Protein AF-A0A4P8PSB6-F1 (afdb_monomer_lite)

Sequence (122 aa):
MPRKREHTQRYADALAALATVTRRATAVVDHGDDYAIRVDFVFGRYLLATNTDAGLSDDPDSESWWTVRFFDTGGDGADPSSGATPIAEARAEWLADAFDAVVATLRAAGNWTDSATAGAEP

pLDDT: mean 73.52, std 12.65, range [43.41, 90.31]

Structure (mmCIF, N/CA/C/O backbone):
data_AF-A0A4P8PSB6-F1
#
_entry.id   AF-A0A4P8PSB6-F1
#
loop_
_atom_site.group_PDB
_atom_site.id
_atom_site.type_symbol
_atom_site.label_atom_id
_atom_site.label_alt_id
_atom_site.label_comp_id
_atom_site.label_asym_id
_atom_site.label_entity_id
_atom_site.label_seq_id
_atom_site.pdbx_PDB_ins_code
_atom_site.Cartn_x
_atom_site.Cartn_y
_atom_site.Cartn_z
_atom_site.occupancy
_atom_site.B_iso_or_equiv
_atom_site.auth_seq_id
_atom_site.auth_comp_id
_atom_site.auth_asym_id
_atom_site.auth_atom_id
_atom_site.pdbx_PDB_model_num
ATOM 1 N N . MET A 1 1 ? 6.160 -19.744 -13.229 1.00 49.50 1 MET A N 1
ATOM 2 C CA . MET A 1 1 ? 7.185 -18.958 -13.945 1.00 49.50 1 MET A CA 1
ATOM 3 C C . MET A 1 1 ? 8.419 -18.832 -13.054 1.00 49.50 1 MET A C 1
ATOM 5 O O . MET A 1 1 ? 8.232 -18.567 -11.870 1.00 49.50 1 MET A O 1
ATOM 9 N N . PRO A 1 2 ? 9.635 -19.096 -13.562 1.00 58.59 2 PRO A N 1
ATOM 10 C CA . PRO A 1 2 ? 10.873 -19.094 -12.769 1.00 58.59 2 PRO A CA 1
ATOM 11 C C . PRO A 1 2 ? 11.199 -17.723 -12.147 1.00 58.59 2 PRO A C 1
ATOM 13 O O . PRO A 1 2 ? 11.552 -17.675 -10.970 1.00 58.59 2 PRO A O 1
ATOM 16 N N . ARG A 1 3 ? 10.900 -16.621 -12.851 1.00 65.69 3 ARG A N 1
ATOM 17 C CA . ARG A 1 3 ? 11.216 -15.252 -12.404 1.00 65.69 3 ARG A CA 1
ATOM 18 C C . ARG A 1 3 ? 10.557 -14.832 -11.094 1.00 65.69 3 ARG A C 1
ATOM 20 O O . ARG A 1 3 ? 11.210 -14.244 -10.243 1.00 65.69 3 ARG A O 1
ATOM 27 N N . LYS A 1 4 ? 9.311 -15.243 -10.840 1.00 65.94 4 LYS A N 1
ATOM 28 C CA . LYS A 1 4 ? 8.641 -14.980 -9.553 1.00 65.94 4 LYS A CA 1
ATOM 29 C C . LYS A 1 4 ? 9.442 -15.504 -8.352 1.00 65.94 4 LYS A C 1
ATOM 31 O O . LYS A 1 4 ? 9.472 -14.859 -7.306 1.00 65.94 4 LYS A O 1
ATOM 36 N N . ARG A 1 5 ? 10.084 -16.674 -8.474 1.00 67.94 5 ARG A N 1
ATOM 37 C CA . ARG A 1 5 ? 10.899 -17.254 -7.390 1.00 67.94 5 ARG A CA 1
ATOM 38 C C . ARG A 1 5 ? 12.210 -16.499 -7.196 1.00 67.94 5 ARG A C 1
ATOM 40 O O . ARG A 1 5 ? 12.619 -16.329 -6.053 1.00 67.94 5 ARG A O 1
ATOM 47 N N . GLU A 1 6 ? 12.821 -16.049 -8.287 1.00 72.62 6 GLU A N 1
ATOM 48 C CA . GLU A 1 6 ? 14.045 -15.243 -8.270 1.00 72.62 6 GLU A CA 1
ATOM 49 C C . GLU A 1 6 ? 13.791 -13.885 -7.606 1.00 72.62 6 GLU A C 1
ATOM 51 O O . GLU A 1 6 ? 14.463 -13.564 -6.628 1.00 72.62 6 GLU A O 1
ATOM 56 N N . HIS A 1 7 ? 12.734 -13.166 -8.007 1.00 70.50 7 HIS A N 1
ATOM 57 C CA . HIS A 1 7 ? 12.322 -11.924 -7.341 1.00 70.50 7 HIS A CA 1
ATOM 58 C C . HIS A 1 7 ? 11.968 -12.156 -5.866 1.00 70.50 7 HIS A C 1
ATOM 60 O O . HIS A 1 7 ? 12.380 -11.387 -5.007 1.00 70.50 7 HIS A O 1
ATOM 66 N N . THR A 1 8 ? 11.259 -13.239 -5.530 1.00 72.69 8 THR A N 1
ATOM 67 C CA . THR A 1 8 ? 10.919 -13.528 -4.122 1.00 72.69 8 THR A CA 1
ATOM 68 C C . THR A 1 8 ? 12.167 -13.756 -3.262 1.00 72.69 8 THR A C 1
ATOM 70 O O . THR A 1 8 ? 12.192 -13.322 -2.117 1.00 72.69 8 TH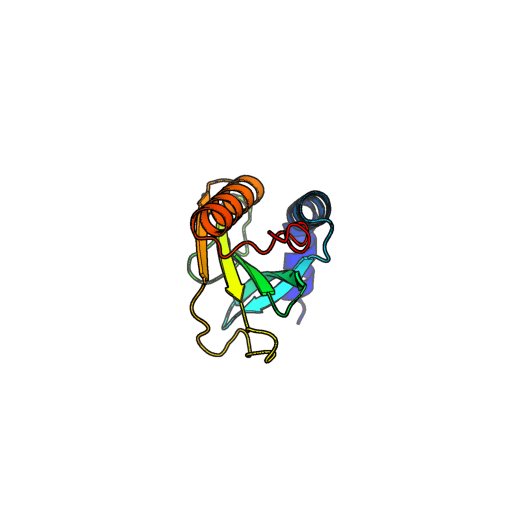R A O 1
ATOM 73 N 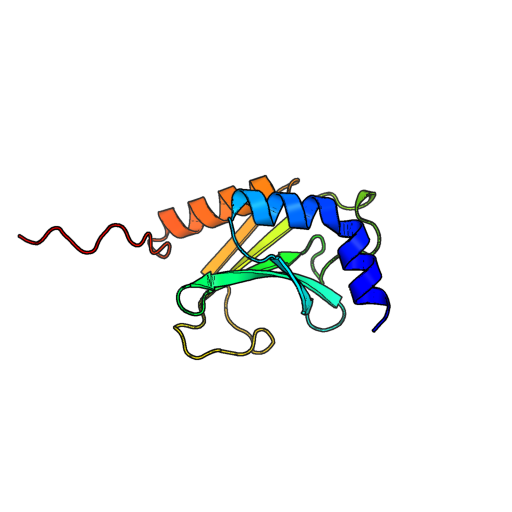N . GLN A 1 9 ? 13.199 -14.427 -3.786 1.00 76.69 9 GLN A N 1
ATOM 74 C CA . GLN A 1 9 ? 14.465 -14.612 -3.065 1.00 76.69 9 GLN A CA 1
ATOM 75 C C . GLN A 1 9 ? 15.272 -13.319 -2.969 1.00 76.69 9 GLN A C 1
ATOM 77 O O . GLN A 1 9 ? 15.833 -13.028 -1.918 1.00 76.69 9 GLN A O 1
ATOM 82 N N . ARG A 1 10 ? 15.310 -12.538 -4.048 1.00 75.62 10 ARG A N 1
ATOM 83 C CA . ARG A 1 10 ? 16.062 -11.284 -4.129 1.00 75.62 10 ARG A CA 1
ATOM 84 C C . ARG A 1 10 ? 15.480 -10.202 -3.220 1.00 75.62 10 ARG A C 1
ATOM 86 O O . ARG A 1 10 ? 16.219 -9.559 -2.489 1.00 75.62 10 ARG A O 1
ATOM 93 N N . TYR A 1 11 ? 14.156 -10.091 -3.177 1.00 75.44 11 TYR A N 1
ATOM 94 C CA . TYR A 1 11 ? 13.433 -9.196 -2.275 1.00 75.44 11 TYR A CA 1
ATOM 95 C C . TYR A 1 11 ? 13.059 -9.866 -0.942 1.00 75.44 11 TYR A C 1
ATOM 97 O O . TYR A 1 11 ? 12.225 -9.334 -0.215 1.00 75.44 11 TYR A O 1
ATOM 105 N N . ALA A 1 12 ? 13.644 -11.018 -0.586 1.00 77.81 12 ALA A N 1
ATOM 106 C CA . ALA A 1 12 ? 13.279 -11.750 0.632 1.00 77.81 12 ALA A CA 1
ATOM 107 C C . ALA A 1 12 ? 13.475 -10.918 1.908 1.00 77.81 12 ALA A C 1
ATOM 109 O O . ALA A 1 12 ? 12.636 -10.980 2.804 1.00 77.81 12 ALA A O 1
ATOM 110 N N . ASP A 1 13 ? 14.543 -10.120 1.969 1.00 77.81 13 ASP A N 1
ATOM 111 C CA . ASP A 1 13 ? 14.814 -9.234 3.104 1.00 77.81 13 ASP A CA 1
ATOM 112 C C . ASP A 1 13 ? 13.749 -8.129 3.215 1.00 77.81 13 ASP A C 1
ATOM 114 O O . ASP A 1 13 ? 13.125 -7.961 4.261 1.00 77.81 13 ASP A O 1
ATOM 118 N N . ALA A 1 14 ? 13.412 -7.482 2.093 1.00 75.19 14 ALA A N 1
ATOM 119 C CA . ALA A 1 14 ? 12.346 -6.481 2.022 1.00 75.19 14 ALA A CA 1
ATOM 120 C C . ALA A 1 14 ? 10.960 -7.069 2.348 1.00 75.19 14 ALA A C 1
ATOM 122 O O . ALA A 1 14 ? 10.166 -6.453 3.062 1.00 75.19 14 ALA A O 1
ATOM 123 N N . LEU A 1 15 ? 10.670 -8.285 1.872 1.00 79.12 15 LEU A N 1
ATOM 124 C CA . LEU A 1 15 ? 9.442 -9.016 2.185 1.00 79.12 15 LEU A CA 1
ATOM 125 C C . LEU A 1 15 ? 9.362 -9.355 3.674 1.00 79.12 15 LEU A C 1
ATOM 127 O O . LEU A 1 15 ? 8.290 -9.204 4.258 1.00 79.12 15 LEU A O 1
ATOM 131 N N . ALA A 1 16 ? 10.470 -9.782 4.285 1.00 79.88 16 ALA A N 1
ATOM 132 C CA . ALA A 1 16 ? 10.556 -10.079 5.711 1.00 79.88 16 ALA A CA 1
ATOM 133 C C . ALA A 1 16 ? 10.432 -8.810 6.567 1.00 79.88 16 ALA A C 1
ATOM 135 O O . ALA A 1 16 ? 9.718 -8.820 7.573 1.00 79.88 16 ALA A O 1
ATOM 136 N N . ALA A 1 17 ? 11.054 -7.706 6.148 1.00 78.56 17 ALA A N 1
ATOM 137 C CA . ALA A 1 17 ? 10.917 -6.402 6.786 1.00 78.56 17 ALA A CA 1
ATOM 138 C C . ALA A 1 17 ? 9.459 -5.926 6.739 1.00 78.56 17 ALA A C 1
ATOM 140 O O . ALA A 1 17 ? 8.872 -5.625 7.780 1.00 78.56 17 ALA A O 1
ATOM 141 N N . LEU A 1 18 ? 8.823 -5.961 5.563 1.00 75.56 18 LEU A N 1
ATOM 142 C CA . LEU A 1 18 ? 7.405 -5.630 5.429 1.00 75.56 18 LEU A CA 1
ATOM 143 C C . LEU A 1 18 ? 6.515 -6.573 6.234 1.00 75.56 18 LEU A C 1
ATOM 145 O O . LEU A 1 18 ? 5.593 -6.103 6.894 1.00 75.56 18 LEU A O 1
ATOM 149 N N . ALA A 1 19 ? 6.760 -7.882 6.208 1.00 79.19 19 ALA A N 1
ATOM 150 C CA . ALA A 1 19 ? 5.972 -8.843 6.975 1.00 79.19 19 ALA A CA 1
ATOM 151 C C . ALA A 1 19 ? 6.097 -8.583 8.481 1.00 79.19 19 ALA A C 1
ATOM 153 O O . ALA A 1 19 ? 5.118 -8.711 9.211 1.00 79.19 19 ALA A O 1
ATOM 154 N N . THR A 1 20 ? 7.272 -8.148 8.941 1.00 78.06 20 THR A N 1
ATOM 155 C CA . THR A 1 20 ? 7.519 -7.771 10.337 1.00 78.06 20 THR A CA 1
ATOM 156 C C . THR A 1 20 ? 6.777 -6.488 10.710 1.00 78.06 20 THR A C 1
ATOM 158 O O . THR A 1 20 ? 6.087 -6.457 11.729 1.00 78.06 20 THR A O 1
ATOM 161 N N . VAL A 1 21 ? 6.864 -5.447 9.876 1.00 77.38 21 VAL A N 1
ATOM 162 C CA . VAL A 1 21 ? 6.233 -4.137 10.125 1.00 77.38 21 VAL A CA 1
ATOM 163 C C . VAL A 1 21 ? 4.711 -4.220 10.020 1.00 77.38 21 VAL A C 1
ATOM 165 O O . VAL A 1 21 ? 3.989 -3.760 10.901 1.00 77.38 21 VAL A O 1
ATOM 168 N N . THR A 1 22 ? 4.203 -4.846 8.961 1.00 72.62 22 THR A N 1
ATOM 169 C CA . THR A 1 22 ? 2.760 -4.965 8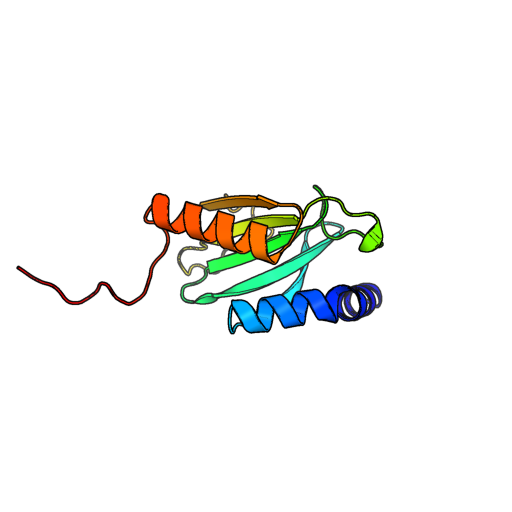.712 1.00 72.62 22 THR A CA 1
ATOM 170 C C . THR A 1 22 ? 2.115 -6.075 9.541 1.00 72.62 22 THR A C 1
ATOM 172 O O . THR A 1 22 ? 0.893 -6.089 9.696 1.00 72.62 22 THR A O 1
ATOM 175 N N . ARG A 1 23 ? 2.915 -7.013 10.076 1.00 74.12 23 ARG A N 1
ATOM 176 C CA . ARG A 1 23 ? 2.455 -8.283 10.666 1.00 74.12 23 ARG A CA 1
ATOM 177 C C . ARG A 1 23 ? 1.496 -9.044 9.748 1.00 74.12 23 ARG A C 1
ATOM 179 O O . ARG A 1 23 ? 0.573 -9.712 10.214 1.00 74.12 23 ARG A O 1
ATOM 186 N N . ARG A 1 24 ? 1.697 -8.916 8.434 1.00 74.06 24 ARG A N 1
ATOM 187 C CA . ARG A 1 24 ? 0.843 -9.488 7.390 1.00 74.06 24 ARG A CA 1
ATOM 188 C C . ARG A 1 24 ? 1.647 -10.309 6.400 1.00 74.06 24 ARG A C 1
ATOM 190 O O . ARG A 1 24 ? 2.850 -10.122 6.246 1.00 74.06 24 ARG A O 1
ATOM 197 N N . ALA A 1 25 ? 0.951 -11.212 5.715 1.00 73.69 25 ALA A N 1
ATOM 198 C CA . ALA A 1 25 ? 1.534 -11.963 4.618 1.00 73.69 25 ALA A CA 1
ATOM 199 C C . ALA A 1 25 ? 1.845 -11.013 3.454 1.00 73.69 25 ALA A C 1
ATOM 201 O O . ALA A 1 25 ? 0.953 -10.351 2.918 1.00 73.69 25 ALA A O 1
ATOM 202 N N . THR A 1 26 ? 3.118 -10.958 3.078 1.00 80.94 26 THR A N 1
ATOM 203 C CA . THR A 1 26 ? 3.612 -10.250 1.901 1.00 80.94 26 THR A CA 1
ATOM 204 C C . THR A 1 26 ? 3.917 -11.264 0.809 1.00 80.94 26 THR A C 1
ATOM 206 O O . THR A 1 26 ? 4.468 -12.336 1.065 1.00 80.94 26 THR A O 1
ATOM 209 N N . ALA A 1 27 ? 3.516 -10.960 -0.419 1.00 81.25 27 ALA A N 1
ATOM 210 C CA . ALA A 1 27 ? 3.743 -11.845 -1.548 1.00 81.25 27 ALA A CA 1
ATOM 211 C C . ALA A 1 27 ? 4.033 -11.038 -2.805 1.00 81.25 27 ALA A C 1
ATOM 213 O O . ALA A 1 27 ? 3.367 -10.046 -3.086 1.00 81.25 27 ALA A O 1
ATOM 214 N N . VAL A 1 28 ? 4.987 -11.507 -3.604 1.00 82.25 28 VAL A N 1
ATOM 215 C CA . VAL A 1 28 ? 5.180 -10.976 -4.953 1.00 82.25 28 VAL A CA 1
ATOM 216 C C . VAL A 1 28 ? 4.042 -11.490 -5.833 1.00 82.25 28 VAL A C 1
ATOM 218 O O . VAL A 1 28 ? 3.823 -12.705 -5.954 1.00 82.25 28 VAL A O 1
ATOM 221 N N . VAL A 1 29 ? 3.294 -10.571 -6.428 1.00 81.81 29 VAL A N 1
ATOM 222 C CA . VAL A 1 29 ? 2.228 -10.853 -7.388 1.00 81.81 29 VAL A CA 1
ATOM 223 C C . VAL A 1 29 ? 2.629 -10.363 -8.768 1.00 81.81 29 VAL A C 1
ATOM 225 O O . VAL A 1 29 ? 3.505 -9.516 -8.914 1.00 81.81 29 VAL A O 1
ATOM 228 N N . ASP A 1 30 ? 2.006 -10.963 -9.769 1.00 77.94 30 ASP A N 1
ATOM 229 C CA . ASP A 1 30 ? 2.092 -10.507 -11.149 1.00 77.94 30 ASP A CA 1
ATOM 230 C C . ASP A 1 30 ? 1.298 -9.195 -11.273 1.00 77.94 30 ASP A C 1
ATOM 232 O O . ASP A 1 30 ? 0.196 -9.091 -10.722 1.00 77.94 30 ASP A O 1
ATOM 236 N N . HIS A 1 31 ? 1.886 -8.182 -11.901 1.00 73.88 31 HIS A N 1
ATOM 237 C CA . HIS A 1 31 ? 1.298 -6.864 -12.104 1.00 73.88 31 HIS A CA 1
ATOM 238 C C . HIS A 1 31 ? 1.522 -6.421 -13.554 1.00 73.88 31 HIS A C 1
ATOM 240 O O . HIS A 1 31 ? 2.538 -5.818 -13.894 1.00 73.88 31 HIS A O 1
ATOM 246 N N . GLY A 1 32 ? 0.547 -6.715 -14.417 1.00 71.12 32 GLY A N 1
ATOM 247 C CA . GLY A 1 32 ? 0.616 -6.359 -15.833 1.00 71.12 32 GLY A CA 1
ATOM 248 C C . GLY A 1 32 ? 1.666 -7.184 -16.578 1.00 71.12 32 GLY A C 1
ATOM 249 O O . GLY A 1 32 ? 1.459 -8.372 -16.795 1.00 71.12 32 GLY A O 1
ATOM 250 N N . ASP A 1 33 ? 2.753 -6.535 -16.999 1.00 67.94 33 ASP A N 1
ATOM 251 C CA . ASP A 1 33 ? 3.902 -7.178 -17.667 1.00 67.94 33 ASP A CA 1
ATOM 252 C C . ASP A 1 33 ? 5.072 -7.440 -16.695 1.00 67.94 33 ASP A C 1
ATOM 254 O O . ASP A 1 33 ? 6.072 -8.050 -17.067 1.00 67.94 33 ASP A O 1
ATOM 258 N N . ASP A 1 34 ? 4.941 -6.995 -15.440 1.00 78.12 34 ASP A N 1
ATOM 259 C CA . ASP A 1 34 ? 6.007 -7.003 -14.441 1.00 78.12 34 ASP A CA 1
ATOM 260 C C . ASP A 1 34 ? 5.521 -7.578 -13.092 1.00 78.12 34 ASP A C 1
ATOM 262 O O . ASP A 1 34 ? 4.453 -8.188 -12.988 1.00 78.12 34 ASP A O 1
ATOM 266 N N . TYR A 1 35 ? 6.312 -7.433 -12.032 1.00 80.69 35 TYR A N 1
ATOM 267 C CA . TYR A 1 35 ? 6.015 -7.936 -10.698 1.00 80.69 35 TYR A CA 1
ATOM 268 C C . TYR A 1 35 ? 5.806 -6.788 -9.708 1.00 80.69 35 TYR A C 1
ATOM 270 O O . TYR A 1 35 ? 6.406 -5.728 -9.809 1.00 80.69 35 TYR A O 1
ATOM 278 N N . ALA A 1 36 ? 4.980 -7.010 -8.689 1.00 84.88 36 ALA A N 1
ATOM 279 C CA . ALA A 1 36 ? 4.802 -6.066 -7.587 1.00 84.88 36 ALA A CA 1
ATOM 280 C C . ALA A 1 36 ? 4.752 -6.802 -6.248 1.00 84.88 36 ALA A C 1
ATOM 282 O O . ALA A 1 36 ? 4.278 -7.938 -6.160 1.00 84.88 36 ALA A O 1
ATOM 283 N N . ILE A 1 37 ? 5.211 -6.158 -5.175 1.00 85.31 37 ILE A N 1
ATOM 284 C CA . ILE A 1 37 ? 5.016 -6.686 -3.824 1.00 85.31 37 ILE A CA 1
ATOM 285 C C . ILE A 1 37 ? 3.602 -6.321 -3.387 1.00 85.31 37 ILE A C 1
ATOM 287 O O . ILE A 1 37 ? 3.286 -5.146 -3.229 1.00 85.31 37 ILE A O 1
ATOM 291 N N . ARG A 1 38 ? 2.754 -7.323 -3.153 1.00 86.00 38 ARG A N 1
ATOM 292 C CA . ARG A 1 38 ? 1.417 -7.135 -2.594 1.00 86.00 38 ARG A CA 1
ATOM 293 C C . ARG A 1 38 ? 1.384 -7.484 -1.115 1.00 86.00 38 ARG A C 1
ATOM 295 O O . ARG A 1 38 ? 1.899 -8.522 -0.695 1.00 86.00 38 ARG A O 1
ATOM 302 N N . VAL A 1 39 ? 0.699 -6.649 -0.343 1.00 84.38 39 VAL A N 1
ATOM 303 C CA . VAL A 1 39 ? 0.349 -6.924 1.053 1.00 84.38 39 VAL A CA 1
ATOM 304 C C . VAL A 1 39 ? -1.161 -6.882 1.186 1.00 84.38 39 VAL A C 1
ATOM 306 O O . VAL A 1 39 ? -1.787 -5.881 0.843 1.00 84.38 39 VAL A O 1
ATOM 309 N N . ASP A 1 40 ? -1.750 -7.975 1.660 1.00 79.75 40 ASP A N 1
ATOM 310 C CA . ASP A 1 40 ? -3.202 -8.089 1.776 1.00 79.75 40 ASP A CA 1
ATOM 311 C C . ASP A 1 40 ? -3.683 -7.671 3.175 1.00 79.75 40 ASP A C 1
ATOM 313 O O . ASP A 1 40 ? -3.225 -8.178 4.209 1.00 79.75 40 ASP A O 1
ATOM 317 N N . PHE A 1 41 ? -4.595 -6.703 3.208 1.00 76.25 41 PHE A N 1
ATOM 318 C CA . PHE A 1 41 ? -5.185 -6.132 4.413 1.00 76.25 41 PHE A CA 1
ATOM 319 C C . PHE A 1 41 ? -6.616 -6.661 4.646 1.00 76.25 41 PHE A C 1
ATOM 321 O O . PHE A 1 41 ? -7.226 -7.281 3.784 1.00 76.25 41 PHE A O 1
ATOM 328 N N . VAL A 1 42 ? -7.168 -6.477 5.857 1.00 70.56 42 VAL A N 1
ATOM 329 C CA . VAL A 1 42 ? -8.562 -6.893 6.136 1.00 70.56 42 VAL A CA 1
ATOM 330 C C . VAL A 1 42 ? -9.502 -5.940 5.380 1.00 70.56 42 VAL A C 1
ATOM 332 O O . VAL A 1 42 ? -9.110 -4.815 5.070 1.00 70.56 42 VAL A O 1
ATOM 335 N N . PHE A 1 43 ? -10.733 -6.385 5.111 1.00 67.75 43 PHE A N 1
ATOM 336 C CA . PHE A 1 43 ? -11.793 -5.620 4.436 1.00 67.75 43 PHE A CA 1
ATOM 337 C C . PHE A 1 43 ? -11.558 -5.382 2.937 1.00 67.75 43 PHE A C 1
ATOM 339 O O . PHE A 1 43 ? -12.018 -4.390 2.386 1.00 67.75 43 PHE A O 1
ATOM 346 N N . GLY A 1 44 ? -10.852 -6.294 2.260 1.00 72.75 44 GLY A N 1
ATOM 347 C CA . GLY A 1 44 ? -10.632 -6.185 0.814 1.00 72.75 44 GLY A CA 1
ATOM 348 C C . GLY A 1 44 ? -9.718 -5.018 0.442 1.00 72.75 44 GLY A C 1
ATOM 349 O O . GLY A 1 44 ? -9.830 -4.468 -0.651 1.00 72.75 44 GLY A O 1
ATOM 350 N N . ARG A 1 45 ? -8.831 -4.621 1.353 1.00 78.88 45 ARG A N 1
ATOM 351 C CA . ARG A 1 45 ? -7.779 -3.643 1.093 1.00 78.88 45 ARG A CA 1
ATOM 352 C C . ARG A 1 45 ? -6.494 -4.360 0.756 1.00 78.88 45 ARG A C 1
ATOM 354 O O . ARG A 1 45 ? -6.170 -5.370 1.370 1.00 78.88 45 ARG A O 1
ATOM 361 N N . TYR A 1 46 ? -5.724 -3.811 -0.163 1.00 83.19 46 TYR A N 1
ATOM 362 C CA . TYR A 1 46 ? -4.388 -4.311 -0.427 1.00 83.19 46 TYR A CA 1
ATOM 363 C C . TYR A 1 46 ? -3.452 -3.164 -0.767 1.00 83.19 46 TYR A C 1
ATOM 365 O O . TYR A 1 46 ? -3.851 -2.109 -1.256 1.00 83.19 46 TYR A O 1
ATOM 373 N N . LEU A 1 47 ? -2.180 -3.394 -0.497 1.00 85.62 47 LEU A N 1
ATOM 374 C CA . LEU A 1 47 ? -1.098 -2.500 -0.85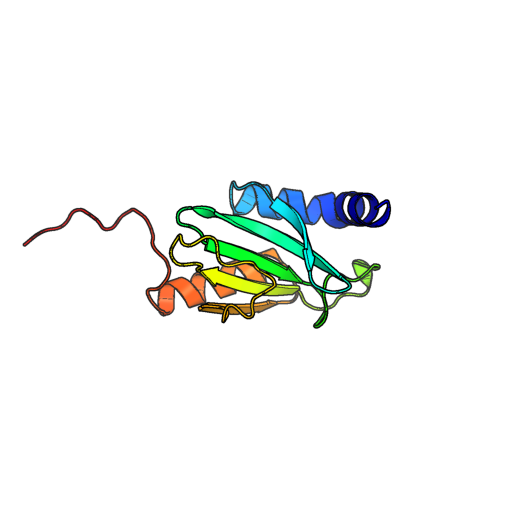2 1.00 85.62 47 LEU A CA 1
ATOM 375 C C . LEU A 1 47 ? -0.291 -3.140 -1.967 1.00 85.62 47 LEU A C 1
ATOM 377 O O . LEU A 1 47 ? -0.021 -4.338 -1.905 1.00 85.62 47 LEU A O 1
ATOM 381 N N . LEU A 1 48 ? 0.113 -2.336 -2.943 1.00 87.19 48 LEU A N 1
ATOM 382 C CA . LEU A 1 48 ? 1.124 -2.688 -3.928 1.00 87.19 48 LEU A CA 1
ATOM 383 C C . LEU A 1 48 ? 2.339 -1.792 -3.726 1.00 87.19 48 LEU A C 1
ATOM 385 O O . LEU A 1 48 ? 2.206 -0.574 -3.641 1.00 87.19 48 LEU A O 1
ATOM 389 N N . ALA A 1 49 ? 3.513 -2.402 -3.654 1.00 86.38 49 ALA A N 1
ATOM 390 C CA . ALA A 1 49 ? 4.785 -1.712 -3.675 1.00 86.38 49 ALA A CA 1
ATOM 391 C C . ALA A 1 49 ? 5.556 -2.102 -4.935 1.00 86.38 49 ALA A C 1
ATOM 393 O O . ALA A 1 49 ? 5.751 -3.288 -5.222 1.00 86.38 49 ALA A O 1
ATOM 394 N N . THR A 1 50 ? 5.985 -1.083 -5.666 1.00 86.94 50 THR A N 1
ATOM 395 C CA . THR A 1 50 ? 6.831 -1.174 -6.853 1.00 86.94 50 THR A CA 1
ATOM 396 C C . THR A 1 50 ? 8.061 -0.308 -6.630 1.00 86.94 50 THR A C 1
ATOM 398 O O . THR A 1 50 ? 8.034 0.628 -5.834 1.00 86.94 50 THR A O 1
ATOM 401 N N . ASN A 1 51 ? 9.159 -0.631 -7.293 1.00 83.62 51 ASN A N 1
ATOM 402 C CA . ASN A 1 51 ? 10.409 0.122 -7.159 1.00 83.62 51 ASN A CA 1
ATOM 403 C C . ASN A 1 51 ? 10.842 0.753 -8.505 1.00 83.62 51 ASN A C 1
ATOM 405 O O . ASN A 1 51 ? 11.818 1.484 -8.627 1.00 83.62 51 ASN A O 1
ATOM 409 N N . THR A 1 52 ? 9.977 0.601 -9.511 1.00 78.56 52 THR A N 1
ATOM 410 C CA . THR A 1 52 ? 9.953 1.355 -10.764 1.00 78.56 52 THR A CA 1
ATOM 411 C C . THR A 1 52 ? 8.520 1.818 -11.071 1.00 78.56 52 THR A C 1
ATOM 413 O O . THR A 1 52 ? 7.558 1.383 -10.429 1.00 78.56 52 THR A O 1
ATOM 416 N N . ASP A 1 53 ? 8.366 2.700 -12.064 1.00 71.12 53 ASP A N 1
ATOM 417 C CA . ASP A 1 53 ? 7.053 3.180 -12.536 1.00 71.12 53 ASP A CA 1
ATOM 418 C C . ASP A 1 53 ? 6.197 2.049 -13.144 1.00 71.12 53 ASP A C 1
ATOM 420 O O . ASP A 1 53 ? 4.970 2.081 -13.063 1.00 71.12 53 ASP A O 1
ATOM 424 N N . ALA A 1 54 ? 6.852 1.018 -13.691 1.00 69.19 54 ALA A N 1
ATOM 425 C CA . ALA A 1 54 ? 6.207 -0.135 -14.318 1.00 69.19 54 ALA A CA 1
ATOM 426 C C . ALA A 1 54 ? 6.051 -1.357 -13.387 1.00 69.19 54 ALA 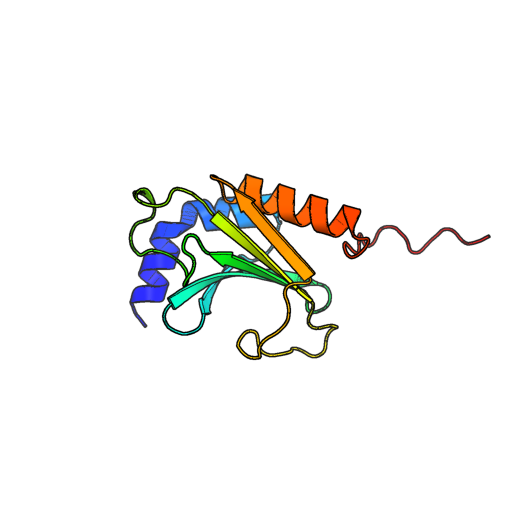A C 1
ATOM 428 O O . ALA A 1 54 ? 5.176 -2.183 -13.633 1.00 69.19 54 ALA A O 1
ATOM 429 N N . GLY A 1 55 ? 6.861 -1.486 -12.326 1.00 79.75 55 GLY A N 1
ATOM 430 C CA . GLY A 1 55 ? 6.894 -2.689 -11.482 1.00 79.75 55 GLY A CA 1
ATOM 431 C C . GLY A 1 55 ? 8.133 -2.821 -10.584 1.00 79.75 55 GLY A C 1
ATOM 432 O O . GLY A 1 55 ? 8.656 -1.831 -10.068 1.00 79.75 55 GLY A O 1
ATOM 433 N N . LEU A 1 56 ? 8.598 -4.044 -10.354 1.00 78.19 56 LEU A N 1
ATOM 434 C CA . LEU A 1 56 ? 9.814 -4.372 -9.608 1.00 78.19 56 LEU A CA 1
ATOM 435 C C . LEU A 1 56 ? 10.974 -4.533 -10.586 1.00 78.19 56 LEU A C 1
ATOM 437 O O . LEU A 1 56 ? 10.920 -5.380 -11.474 1.00 78.19 56 LEU A O 1
ATOM 441 N N . SER A 1 57 ? 12.062 -3.791 -10.385 1.00 75.69 57 SER A N 1
ATOM 442 C CA . SER A 1 57 ? 13.260 -4.015 -11.193 1.00 75.69 57 SER A CA 1
ATOM 443 C C . SER A 1 57 ? 13.808 -5.434 -10.993 1.00 75.69 57 SER A C 1
ATOM 445 O O . SER A 1 57 ? 13.592 -6.089 -9.970 1.00 75.69 57 SER A O 1
ATOM 447 N N . ASP A 1 58 ? 14.561 -5.924 -11.977 1.00 69.31 58 ASP A N 1
ATOM 448 C CA . ASP A 1 58 ? 15.385 -7.121 -11.778 1.00 69.31 58 ASP A CA 1
ATOM 449 C C . ASP A 1 58 ? 16.552 -6.821 -10.818 1.00 69.31 58 ASP A C 1
ATOM 451 O O . ASP A 1 58 ? 17.007 -7.713 -10.102 1.00 69.31 58 ASP A O 1
ATOM 455 N N . ASP A 1 59 ? 16.999 -5.562 -10.764 1.00 67.12 59 ASP A N 1
ATOM 456 C CA . ASP A 1 59 ? 18.183 -5.121 -10.028 1.00 67.12 59 ASP A CA 1
ATOM 457 C C . ASP A 1 59 ? 17.811 -4.221 -8.830 1.00 67.12 59 ASP A C 1
ATOM 459 O O . ASP A 1 59 ? 17.504 -3.052 -9.053 1.00 67.12 59 ASP A O 1
ATOM 463 N N . PRO A 1 60 ? 17.832 -4.734 -7.581 1.00 61.94 60 PRO A N 1
ATOM 464 C CA . PRO A 1 60 ? 17.423 -4.007 -6.377 1.00 61.94 60 PRO A CA 1
ATOM 465 C C . PRO A 1 60 ? 18.391 -2.906 -5.952 1.00 61.94 60 PRO A C 1
ATOM 467 O O . PRO A 1 60 ? 17.989 -1.964 -5.273 1.00 61.94 60 PRO A O 1
ATOM 470 N N . ASP A 1 61 ? 19.658 -3.023 -6.346 1.00 64.06 61 ASP A N 1
ATOM 471 C CA . ASP A 1 61 ? 20.719 -2.070 -6.025 1.00 64.06 61 ASP A CA 1
ATOM 472 C C . ASP A 1 61 ? 20.710 -0.842 -6.955 1.00 64.06 61 ASP A C 1
ATOM 474 O O . ASP A 1 61 ? 21.253 0.207 -6.607 1.00 64.06 61 ASP A O 1
ATOM 478 N N . SER A 1 62 ? 20.081 -0.942 -8.131 1.00 60.31 62 SER A N 1
ATOM 479 C CA . SER A 1 62 ? 19.919 0.176 -9.073 1.00 60.31 62 SER A CA 1
ATOM 480 C C . SER A 1 62 ? 18.783 1.130 -8.705 1.00 60.31 62 SER A C 1
ATOM 482 O O . SER A 1 62 ? 18.615 2.174 -9.340 1.00 60.31 62 SER A O 1
ATOM 484 N N . GLU A 1 63 ? 17.967 0.782 -7.716 1.00 62.94 63 GLU A N 1
ATOM 485 C CA . GLU A 1 63 ? 16.706 1.463 -7.471 1.00 62.94 63 GLU A CA 1
ATOM 486 C C . GLU A 1 63 ? 16.856 2.576 -6.430 1.00 62.94 63 GLU A C 1
ATOM 488 O O . GLU A 1 63 ? 17.377 2.380 -5.335 1.00 62.94 63 GLU A O 1
ATOM 493 N N . SER A 1 64 ? 16.395 3.777 -6.785 1.00 68.88 64 SER A N 1
ATOM 494 C CA . SER A 1 64 ? 16.540 4.978 -5.950 1.00 68.88 64 SER A CA 1
ATOM 495 C C . SER A 1 64 ? 15.283 5.318 -5.138 1.00 68.88 64 SER A C 1
ATOM 497 O O . SER A 1 64 ? 15.355 6.185 -4.269 1.00 68.88 64 SER A O 1
ATOM 499 N N . TRP A 1 65 ? 14.125 4.705 -5.428 1.00 83.62 65 TRP A N 1
ATOM 500 C CA . TRP A 1 65 ? 12.875 4.988 -4.714 1.00 83.62 65 TRP A CA 1
ATOM 501 C C . TRP A 1 65 ? 11.812 3.889 -4.850 1.00 83.62 65 TRP A C 1
ATOM 503 O O . TRP A 1 65 ? 11.432 3.471 -5.937 1.00 83.62 65 TRP A O 1
ATOM 513 N N . TRP A 1 66 ? 11.197 3.547 -3.728 1.00 87.56 66 TRP A N 1
ATOM 514 C CA . TRP A 1 66 ? 10.001 2.726 -3.644 1.00 87.56 66 TRP A CA 1
ATOM 515 C C . TRP A 1 66 ? 8.740 3.570 -3.794 1.00 87.56 66 TRP A C 1
ATOM 517 O O . TRP A 1 66 ? 8.591 4.613 -3.158 1.00 87.56 66 TRP A O 1
ATOM 527 N N . THR A 1 67 ? 7.795 3.077 -4.587 1.00 88.50 67 THR A N 1
ATOM 528 C CA . THR A 1 67 ? 6.440 3.614 -4.726 1.00 88.50 67 THR A CA 1
ATOM 529 C C . THR A 1 67 ? 5.451 2.643 -4.106 1.00 88.50 67 THR A C 1
ATOM 531 O O . THR A 1 67 ? 5.395 1.467 -4.456 1.00 88.50 67 THR A O 1
ATOM 534 N N . VAL A 1 68 ? 4.649 3.137 -3.172 1.00 88.94 68 VAL A N 1
ATOM 535 C CA . VAL A 1 68 ? 3.655 2.366 -2.438 1.00 88.94 68 VAL A CA 1
ATOM 536 C C . VAL A 1 68 ? 2.276 2.931 -2.735 1.00 88.94 68 VAL A C 1
ATOM 538 O O . VAL A 1 68 ? 2.002 4.103 -2.490 1.00 88.94 68 VAL A O 1
ATOM 541 N N . ARG A 1 69 ? 1.387 2.075 -3.230 1.00 87.88 69 ARG A N 1
ATOM 542 C CA . ARG A 1 69 ? 0.008 2.396 -3.597 1.00 87.88 69 ARG A CA 1
ATOM 543 C C . ARG A 1 69 ? -0.956 1.554 -2.784 1.00 87.88 69 ARG A C 1
ATOM 545 O O . ARG A 1 69 ? -0.827 0.331 -2.722 1.00 87.88 69 ARG A O 1
ATOM 552 N N . PHE A 1 70 ? -1.936 2.203 -2.177 1.00 86.62 70 PHE A N 1
ATOM 553 C CA . PHE A 1 70 ? -2.971 1.546 -1.395 1.00 86.62 70 PHE A CA 1
ATOM 554 C C . PHE A 1 70 ? -4.279 1.516 -2.169 1.00 86.62 70 PHE A C 1
ATOM 556 O O . PHE A 1 70 ? -4.725 2.539 -2.686 1.00 86.62 70 PHE A O 1
ATOM 563 N N . PHE A 1 71 ? -4.916 0.355 -2.199 1.00 83.19 71 PHE A N 1
ATOM 564 C CA . PHE A 1 71 ? -6.176 0.130 -2.889 1.00 83.19 71 PHE A CA 1
ATOM 565 C C . PHE A 1 71 ? -7.211 -0.401 -1.903 1.00 83.19 71 PHE A C 1
ATOM 567 O O . PHE A 1 71 ? -6.909 -1.203 -1.014 1.00 83.19 71 PHE A O 1
ATOM 574 N N . ASP A 1 72 ? -8.446 0.054 -2.075 1.00 79.38 72 ASP A N 1
ATOM 575 C CA . ASP A 1 72 ? -9.612 -0.421 -1.344 1.00 79.38 72 ASP A CA 1
ATOM 576 C C . ASP A 1 72 ? -10.610 -0.961 -2.364 1.00 79.38 72 ASP A C 1
ATOM 578 O O . ASP A 1 72 ? -11.038 -0.242 -3.264 1.00 79.38 72 ASP A O 1
ATOM 582 N N . THR A 1 73 ? -10.925 -2.252 -2.264 1.00 71.19 73 THR A N 1
ATOM 583 C CA . THR A 1 73 ? -11.901 -2.902 -3.155 1.00 71.19 73 THR A CA 1
ATOM 584 C C . THR A 1 73 ? -13.318 -2.861 -2.589 1.00 71.19 73 THR A C 1
ATOM 586 O O . THR A 1 73 ? -14.209 -3.508 -3.134 1.00 71.19 73 THR A O 1
ATOM 589 N N . GLY A 1 74 ? -13.541 -2.182 -1.456 1.00 63.22 74 GLY A N 1
ATOM 590 C CA . GLY A 1 74 ? -14.831 -2.145 -0.766 1.00 63.22 74 GLY A CA 1
ATOM 591 C C . GLY A 1 74 ? -15.388 -3.515 -0.354 1.00 63.22 74 GLY A C 1
ATOM 592 O O . GLY A 1 74 ? -16.562 -3.607 -0.012 1.00 63.22 74 GLY A O 1
ATOM 593 N N . GLY A 1 75 ? -14.580 -4.582 -0.397 1.00 54.69 75 GLY A N 1
ATOM 594 C CA . GLY A 1 75 ? -15.020 -5.956 -0.146 1.00 54.69 75 GLY A CA 1
ATOM 595 C C . GLY A 1 75 ? -15.579 -6.702 -1.364 1.00 54.69 75 GLY A C 1
ATOM 596 O O . GLY A 1 75 ? -15.906 -7.876 -1.218 1.00 54.69 75 GLY A O 1
ATOM 597 N N . ASP A 1 76 ? -15.635 -6.088 -2.551 1.00 52.38 76 ASP A N 1
ATOM 598 C CA . ASP A 1 76 ? -16.152 -6.739 -3.771 1.00 52.38 76 ASP A CA 1
ATOM 599 C C . ASP A 1 76 ? -15.077 -7.532 -4.537 1.00 52.38 76 ASP A C 1
ATOM 601 O O . ASP A 1 76 ? -15.323 -8.072 -5.610 1.00 52.38 76 ASP A O 1
ATOM 605 N N . GLY A 1 77 ? -13.855 -7.633 -3.997 1.00 50.06 77 GLY A N 1
ATOM 606 C CA . GLY A 1 77 ? -12.795 -8.428 -4.622 1.00 50.06 77 GLY A CA 1
ATOM 607 C C . GLY A 1 77 ? -12.425 -7.929 -6.019 1.00 50.06 77 GLY A C 1
ATOM 608 O O . GLY A 1 77 ? -12.012 -8.732 -6.855 1.00 50.06 77 GLY A O 1
ATOM 609 N N . ALA A 1 78 ? -12.592 -6.622 -6.266 1.00 50.62 78 ALA A N 1
ATOM 610 C CA . ALA A 1 78 ? -12.253 -5.988 -7.530 1.00 50.62 78 ALA A CA 1
ATOM 611 C C . ALA A 1 78 ? -10.831 -6.382 -7.948 1.00 50.62 78 ALA A C 1
ATOM 613 O O . ALA A 1 78 ? -9.878 -6.265 -7.168 1.00 50.62 78 ALA A O 1
ATOM 614 N N . ASP A 1 79 ? -10.7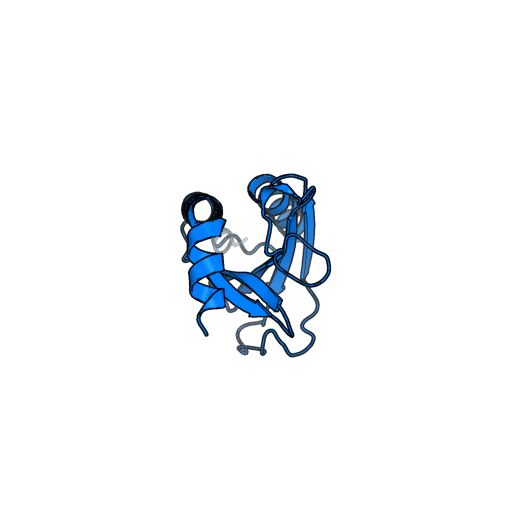22 -6.902 -9.171 1.00 51.16 79 ASP A N 1
ATOM 615 C CA . ASP A 1 79 ? -9.476 -7.429 -9.703 1.00 51.16 79 ASP A CA 1
ATOM 616 C C . ASP A 1 79 ? -8.405 -6.325 -9.702 1.00 51.16 79 ASP A C 1
ATOM 618 O O . ASP A 1 79 ? -8.673 -5.217 -10.180 1.00 51.16 79 ASP A O 1
ATOM 622 N N . PRO A 1 80 ? -7.190 -6.591 -9.193 1.00 51.09 80 PRO A N 1
ATOM 623 C CA . PRO A 1 80 ? -6.121 -5.596 -9.142 1.00 51.09 80 PRO A CA 1
ATOM 624 C C . PRO A 1 80 ? -5.677 -5.110 -10.531 1.00 51.09 80 PRO A C 1
ATOM 626 O O . PRO A 1 80 ? -5.008 -4.083 -10.619 1.00 51.09 80 PRO A O 1
ATOM 629 N N . SER A 1 81 ? -6.056 -5.811 -11.606 1.00 48.50 81 SER A N 1
ATOM 630 C CA . SER A 1 81 ? -5.820 -5.405 -12.999 1.00 48.50 81 SER A CA 1
ATOM 631 C C . SER A 1 81 ? -6.909 -4.470 -13.535 1.00 48.50 81 SER A C 1
ATOM 633 O O . SER A 1 81 ? -6.751 -3.864 -14.592 1.00 48.50 81 SER A O 1
ATOM 635 N N . SER A 1 82 ? -8.030 -4.340 -12.823 1.00 48.44 82 SER A N 1
ATOM 636 C CA . SER A 1 82 ? -9.215 -3.613 -13.270 1.00 48.44 82 SER A CA 1
ATOM 637 C C . SER A 1 82 ? -9.217 -2.172 -12.765 1.00 48.44 82 SER A C 1
ATOM 639 O O . SER A 1 82 ? -10.146 -1.759 -12.082 1.00 48.44 82 SER A O 1
ATOM 641 N N . GLY A 1 83 ? -8.173 -1.399 -13.079 1.00 51.91 83 GLY A N 1
ATOM 642 C CA . GLY A 1 83 ? -8.190 0.070 -12.990 1.00 51.91 83 GLY A CA 1
ATOM 643 C C . GLY A 1 83 ? -8.661 0.672 -11.658 1.00 51.91 83 GLY A C 1
ATOM 644 O O . GLY A 1 83 ? -9.191 1.782 -11.660 1.00 51.91 83 GLY A O 1
ATOM 645 N N . ALA A 1 84 ? -8.518 -0.048 -10.540 1.00 62.75 84 ALA A N 1
ATOM 646 C CA . ALA A 1 84 ? -8.914 0.449 -9.230 1.00 62.75 84 ALA A CA 1
ATOM 647 C C . ALA A 1 84 ? -8.086 1.700 -8.910 1.00 62.75 84 ALA A C 1
ATOM 649 O O . ALA A 1 84 ? -6.858 1.663 -8.961 1.00 62.75 84 ALA A O 1
ATOM 650 N N . THR A 1 85 ? -8.742 2.818 -8.605 1.00 67.75 85 THR A N 1
ATOM 651 C CA . THR A 1 85 ? -8.041 4.057 -8.252 1.00 67.75 85 THR A CA 1
ATOM 652 C C . THR A 1 85 ? -7.374 3.880 -6.886 1.00 67.75 85 THR A C 1
ATOM 654 O O . THR A 1 85 ? -8.073 3.537 -5.927 1.00 67.75 85 THR A O 1
ATOM 657 N N . PRO A 1 86 ? -6.053 4.104 -6.753 1.00 77.50 86 PRO A N 1
ATOM 658 C CA . PRO A 1 86 ? -5.406 4.039 -5.452 1.00 77.50 86 PRO A CA 1
ATOM 659 C C . PRO A 1 86 ? -6.011 5.104 -4.533 1.00 77.50 86 PRO A C 1
ATOM 661 O O . PRO A 1 86 ? -6.114 6.274 -4.899 1.00 77.50 86 PRO A O 1
ATOM 664 N N . ILE A 1 87 ? -6.412 4.699 -3.330 1.00 83.88 87 ILE A N 1
ATOM 665 C CA . ILE A 1 87 ? -6.942 5.618 -2.315 1.00 83.88 87 ILE A CA 1
ATOM 666 C C . ILE A 1 87 ? -5.835 6.458 -1.668 1.00 83.88 87 ILE A C 1
ATOM 668 O O . ILE A 1 87 ? -6.116 7.504 -1.090 1.00 83.88 87 ILE A O 1
ATOM 672 N N . ALA A 1 88 ? -4.587 5.994 -1.750 1.00 86.75 88 ALA A N 1
ATOM 673 C CA . ALA A 1 88 ? -3.397 6.730 -1.352 1.00 86.75 88 ALA A CA 1
ATOM 674 C C . ALA A 1 88 ? -2.169 6.198 -2.098 1.00 86.75 88 ALA A C 1
ATOM 676 O O . ALA A 1 88 ? -2.085 5.010 -2.414 1.00 86.75 88 ALA A O 1
ATOM 677 N N . GLU A 1 89 ? -1.204 7.076 -2.339 1.00 89.56 89 GLU A N 1
ATOM 678 C CA . GLU A 1 89 ? 0.089 6.760 -2.939 1.00 89.56 89 GLU A CA 1
ATOM 679 C C . GLU A 1 89 ? 1.176 7.548 -2.205 1.00 89.56 89 GLU A C 1
ATOM 681 O O . GLU A 1 89 ? 0.978 8.718 -1.877 1.00 89.56 89 GLU A O 1
ATOM 686 N N . ALA A 1 90 ? 2.319 6.915 -1.956 1.00 90.31 90 ALA A N 1
ATOM 687 C CA . ALA A 1 90 ? 3.512 7.584 -1.462 1.00 90.31 90 ALA A CA 1
ATOM 688 C C . ALA A 1 90 ? 4.768 7.009 -2.118 1.00 90.31 90 ALA A C 1
ATOM 690 O O . ALA A 1 90 ? 4.803 5.843 -2.512 1.00 90.31 90 ALA A O 1
ATOM 691 N N . ARG A 1 91 ? 5.812 7.833 -2.208 1.00 90.00 91 ARG A N 1
ATOM 692 C CA . ARG A 1 91 ? 7.126 7.440 -2.718 1.00 90.00 91 ARG A CA 1
ATOM 693 C C . ARG A 1 91 ? 8.211 7.828 -1.725 1.00 90.00 91 ARG A C 1
ATOM 695 O O . ARG A 1 91 ? 8.169 8.940 -1.201 1.00 90.00 91 ARG A O 1
ATOM 702 N N . ALA A 1 92 ? 9.173 6.945 -1.502 1.00 87.62 92 ALA A N 1
ATOM 703 C CA . ALA A 1 92 ? 10.330 7.219 -0.656 1.00 87.62 92 ALA A CA 1
ATOM 704 C C . ALA A 1 92 ? 11.526 6.367 -1.073 1.00 87.62 92 ALA A C 1
ATOM 706 O O . ALA A 1 92 ? 11.358 5.341 -1.717 1.00 87.62 92 ALA A O 1
ATOM 707 N N . GLU A 1 93 ? 12.732 6.750 -0.660 1.00 84.81 93 GLU A N 1
ATOM 708 C CA . GLU A 1 93 ? 13.960 5.981 -0.930 1.00 84.81 93 GLU A CA 1
ATOM 709 C C . GLU A 1 93 ? 13.896 4.555 -0.360 1.00 84.81 93 GLU A C 1
ATOM 711 O O . GLU A 1 93 ? 14.455 3.626 -0.936 1.00 84.81 93 GLU A O 1
ATOM 716 N N . TRP A 1 94 ? 13.157 4.361 0.736 1.00 83.75 94 TRP A N 1
ATOM 717 C CA . TRP A 1 94 ? 13.015 3.074 1.412 1.00 83.75 94 TRP A CA 1
ATOM 718 C C . TRP A 1 94 ? 11.557 2.631 1.471 1.00 83.75 94 TRP A C 1
ATOM 720 O O . TRP A 1 94 ? 10.667 3.408 1.811 1.00 83.75 94 TRP A O 1
ATOM 730 N N . LEU A 1 95 ? 11.318 1.340 1.244 1.00 81.00 95 LEU A N 1
ATOM 731 C CA . LEU A 1 95 ? 9.991 0.722 1.299 1.00 81.00 95 LEU A CA 1
ATOM 732 C C . LEU A 1 95 ? 9.251 0.970 2.621 1.00 81.00 95 LEU A C 1
ATOM 734 O O . LEU A 1 95 ? 8.049 1.225 2.620 1.00 81.00 95 LEU A O 1
ATOM 738 N N . ALA A 1 96 ? 9.964 0.909 3.748 1.00 82.50 96 ALA A N 1
ATOM 739 C CA . ALA A 1 96 ? 9.387 1.165 5.066 1.00 82.50 96 ALA A CA 1
ATOM 740 C C . ALA A 1 96 ? 8.949 2.630 5.240 1.00 82.50 96 ALA A C 1
ATOM 742 O O . ALA A 1 96 ? 7.905 2.883 5.835 1.00 82.50 96 ALA A O 1
ATOM 743 N N . ASP A 1 97 ? 9.711 3.575 4.687 1.00 85.94 97 ASP A N 1
ATOM 744 C CA . ASP A 1 97 ? 9.399 5.006 4.739 1.00 85.94 97 ASP A CA 1
ATOM 745 C C . ASP A 1 97 ? 8.220 5.345 3.814 1.00 85.94 97 ASP A C 1
ATOM 747 O O . ASP A 1 97 ? 7.262 5.992 4.228 1.00 85.94 97 ASP A O 1
ATOM 751 N N . ALA A 1 98 ? 8.206 4.776 2.602 1.00 88.75 98 ALA A N 1
ATOM 752 C CA . ALA A 1 98 ? 7.080 4.898 1.677 1.00 88.75 98 ALA A CA 1
ATOM 753 C C . ALA A 1 98 ? 5.795 4.301 2.279 1.00 88.75 98 ALA A C 1
ATOM 755 O O . ALA A 1 98 ? 4.704 4.848 2.108 1.00 88.75 98 ALA A O 1
ATOM 756 N N . PHE A 1 99 ? 5.920 3.193 3.018 1.00 85.25 99 PHE A N 1
ATOM 757 C CA . PHE A 1 99 ? 4.814 2.602 3.760 1.00 85.25 99 PHE A CA 1
ATOM 758 C C . PHE A 1 99 ? 4.300 3.531 4.869 1.00 85.25 99 PHE A C 1
ATOM 760 O O . PHE A 1 99 ? 3.097 3.783 4.945 1.00 85.25 99 PHE A O 1
ATOM 767 N N . ASP A 1 100 ? 5.181 4.056 5.721 1.00 85.75 100 ASP A N 1
ATOM 768 C CA . ASP A 1 100 ? 4.775 4.970 6.793 1.00 85.75 100 ASP A CA 1
ATOM 769 C C . ASP A 1 100 ? 4.095 6.226 6.223 1.00 85.75 100 ASP A C 1
ATOM 771 O O . ASP A 1 100 ? 3.001 6.595 6.655 1.00 85.75 100 ASP A O 1
ATOM 775 N N . ALA A 1 101 ? 4.655 6.795 5.150 1.00 89.56 101 ALA A N 1
ATOM 776 C CA . ALA A 1 101 ? 4.105 7.951 4.454 1.00 89.56 101 ALA A CA 1
ATOM 777 C C . ALA A 1 101 ? 2.713 7.688 3.848 1.00 89.56 101 ALA A C 1
ATOM 779 O O . ALA A 1 101 ? 1.813 8.530 3.974 1.00 89.56 101 ALA A O 1
ATOM 780 N N . VAL A 1 102 ? 2.484 6.522 3.222 1.00 88.44 102 VAL A N 1
ATOM 781 C CA . VAL A 1 102 ? 1.150 6.191 2.688 1.00 88.44 102 VAL A CA 1
ATOM 782 C C . VAL A 1 102 ? 0.146 5.974 3.819 1.00 88.44 102 VAL A C 1
ATOM 784 O O . VAL A 1 102 ? -0.994 6.422 3.716 1.00 88.44 102 VAL A O 1
ATOM 787 N N . VAL A 1 103 ? 0.553 5.351 4.931 1.00 83.62 103 VAL A N 1
ATOM 788 C CA . VAL A 1 103 ? -0.321 5.151 6.098 1.00 83.62 103 VAL A CA 1
ATOM 789 C C . VAL A 1 103 ? -0.650 6.485 6.763 1.00 83.62 103 VAL A C 1
ATOM 791 O O . VAL A 1 103 ? -1.808 6.718 7.114 1.00 83.62 103 VAL A O 1
ATOM 794 N N . ALA A 1 104 ? 0.322 7.388 6.891 1.00 86.69 104 ALA A N 1
ATOM 795 C CA . ALA A 1 104 ? 0.102 8.745 7.375 1.00 86.69 104 ALA A CA 1
ATOM 796 C C . ALA A 1 104 ? -0.896 9.496 6.481 1.00 86.69 104 ALA A C 1
ATOM 798 O O . ALA A 1 104 ? -1.830 10.119 6.989 1.00 86.69 104 ALA A O 1
ATOM 799 N N . THR A 1 105 ? -0.767 9.356 5.158 1.00 86.50 105 THR A N 1
ATOM 800 C CA . THR A 1 105 ? -1.700 9.933 4.178 1.00 86.50 105 THR A CA 1
ATOM 801 C C . THR A 1 105 ? -3.106 9.344 4.321 1.00 86.50 105 THR A C 1
ATOM 803 O O . THR A 1 105 ? -4.082 10.089 4.378 1.00 86.50 105 THR A O 1
ATOM 806 N N . LEU A 1 106 ? -3.233 8.021 4.466 1.00 83.31 106 LEU A N 1
ATOM 807 C CA . LEU A 1 106 ? -4.517 7.344 4.690 1.00 83.31 106 LEU A CA 1
ATOM 808 C C . LEU A 1 106 ? -5.194 7.783 5.988 1.00 83.31 106 LEU A C 1
ATOM 810 O O . LEU A 1 106 ? -6.413 7.957 6.023 1.00 83.31 106 LEU A O 1
ATOM 814 N N . ARG A 1 107 ? -4.411 7.957 7.058 1.00 82.06 107 ARG A N 1
ATOM 815 C CA . ARG A 1 107 ? -4.893 8.459 8.349 1.00 82.06 107 ARG A CA 1
ATOM 816 C C . ARG A 1 107 ? -5.358 9.903 8.239 1.00 82.06 107 ARG A C 1
ATOM 818 O O . ARG A 1 107 ? -6.441 10.214 8.721 1.00 82.06 107 ARG A O 1
ATOM 825 N N . ALA A 1 108 ? -4.587 10.755 7.566 1.00 81.94 108 ALA A N 1
ATOM 826 C CA . ALA A 1 108 ? -4.949 12.150 7.330 1.00 81.94 108 ALA A CA 1
ATOM 827 C C . ALA A 1 108 ? -6.213 12.285 6.465 1.00 81.94 108 ALA A C 1
ATOM 829 O O . ALA A 1 108 ? -7.040 13.156 6.718 1.00 81.94 108 ALA A O 1
ATOM 830 N N . ALA A 1 109 ? -6.394 11.394 5.487 1.00 78.00 109 ALA A N 1
ATOM 831 C CA . ALA A 1 109 ? -7.588 11.336 4.649 1.00 78.00 109 ALA A CA 1
ATOM 832 C C . ALA A 1 109 ? -8.819 10.738 5.363 1.00 78.00 109 ALA A C 1
ATOM 834 O O . ALA A 1 109 ? -9.909 10.758 4.801 1.00 78.00 109 ALA A O 1
ATOM 835 N N . GLY A 1 110 ? -8.667 10.173 6.569 1.00 72.25 110 GLY A N 1
ATOM 836 C CA . GLY A 1 110 ? -9.745 9.471 7.278 1.00 72.25 110 GLY A CA 1
ATOM 837 C C . GLY A 1 110 ? -10.126 8.112 6.671 1.00 72.25 110 GLY A C 1
ATOM 838 O O . GLY A 1 110 ? -11.056 7.467 7.146 1.00 72.25 110 GLY A O 1
ATOM 839 N N . ASN A 1 111 ? -9.390 7.642 5.659 1.00 70.75 111 ASN A N 1
ATOM 840 C CA . ASN A 1 111 ? -9.609 6.344 5.011 1.00 70.75 111 ASN A CA 1
ATOM 841 C C . ASN A 1 111 ? -8.904 5.189 5.741 1.00 70.75 111 ASN A C 1
ATOM 843 O O . ASN A 1 111 ? -9.131 4.012 5.436 1.00 70.75 111 ASN A O 1
ATOM 847 N N . TRP A 1 112 ? -8.049 5.491 6.720 1.00 69.69 112 TRP A N 1
ATOM 848 C CA . TRP A 1 112 ? -7.479 4.476 7.596 1.00 69.69 112 TRP A CA 1
ATOM 849 C C . TRP A 1 112 ? -8.514 4.023 8.626 1.00 69.69 112 TRP A C 1
ATOM 851 O O . TRP A 1 112 ? -8.790 4.714 9.604 1.00 69.69 112 TRP A O 1
ATOM 861 N N . THR A 1 113 ? -9.068 2.830 8.425 1.00 59.62 113 THR A N 1
ATOM 862 C CA . THR A 1 113 ? -9.975 2.220 9.394 1.00 59.62 113 THR A CA 1
ATOM 863 C C . THR A 1 113 ? -9.126 1.523 10.444 1.00 59.62 113 THR A C 1
ATOM 865 O O . THR A 1 113 ? -8.838 0.330 10.354 1.00 59.62 113 THR A O 1
ATOM 868 N N . ASP A 1 114 ? -8.686 2.291 11.436 1.00 53.06 114 ASP A N 1
ATOM 869 C CA . ASP A 1 114 ? -8.264 1.698 12.693 1.00 53.06 114 ASP A CA 1
ATOM 870 C C . ASP A 1 114 ? -9.511 1.073 13.328 1.00 53.06 114 ASP A C 1
ATOM 872 O O . ASP A 1 114 ? -10.509 1.751 13.571 1.00 53.06 114 ASP A O 1
ATOM 876 N N . SER A 1 115 ? -9.509 -0.242 13.538 1.00 45.59 115 SER A N 1
ATOM 877 C CA . SER A 1 115 ? -10.648 -0.935 14.152 1.00 45.59 115 SER A CA 1
ATOM 878 C C . SER A 1 115 ? -10.844 -0.581 15.643 1.00 45.59 115 SER A C 1
ATOM 880 O O . SER A 1 115 ? -11.521 -1.328 16.342 1.00 45.59 115 SER A O 1
ATOM 882 N N . ALA A 1 116 ? -10.288 0.530 16.149 1.00 47.66 116 ALA A N 1
ATOM 883 C CA . ALA A 1 116 ? -10.479 1.027 17.513 1.00 47.66 116 ALA A CA 1
ATOM 884 C C . ALA A 1 116 ? -11.420 2.244 17.637 1.00 47.66 116 ALA A C 1
ATOM 886 O O . ALA A 1 116 ? -11.389 2.939 18.652 1.00 47.66 116 ALA A O 1
ATOM 887 N N . THR A 1 117 ? -12.297 2.527 16.668 1.00 47.44 117 THR A N 1
ATOM 888 C CA . THR A 1 117 ? -13.374 3.522 16.870 1.00 47.44 117 THR A CA 1
ATOM 889 C C . THR A 1 117 ? -14.731 2.994 16.415 1.00 47.44 117 THR A C 1
ATOM 891 O O . THR A 1 117 ? -15.355 3.496 15.489 1.00 47.44 117 THR A O 1
ATOM 894 N N . ALA A 1 118 ? -15.200 1.960 17.108 1.00 43.41 118 ALA A N 1
ATOM 895 C CA . ALA A 1 118 ? -16.614 1.612 17.194 1.00 43.41 118 ALA A CA 1
ATOM 896 C C . ALA A 1 118 ? -16.942 1.380 18.677 1.00 43.41 118 ALA A C 1
ATOM 898 O O . ALA A 1 118 ? -16.947 0.251 19.156 1.00 43.41 118 ALA A O 1
ATOM 899 N N . GLY A 1 119 ? -17.099 2.470 19.432 1.00 48.12 119 GLY A N 1
ATOM 900 C CA . GLY A 1 119 ? -17.404 2.398 20.862 1.00 48.12 119 GLY A CA 1
ATOM 901 C C . GLY A 1 119 ? -17.258 3.726 21.599 1.00 48.12 119 GLY A C 1
ATOM 902 O O . GLY A 1 119 ? -16.510 3.798 22.565 1.00 48.12 119 GLY A O 1
ATOM 903 N N . ALA A 1 120 ? -17.928 4.780 21.137 1.00 46.19 120 ALA A N 1
ATOM 904 C CA . ALA A 1 120 ? -18.197 5.963 21.956 1.00 46.19 120 ALA A CA 1
ATOM 905 C C . ALA A 1 120 ? -19.436 6.681 21.401 1.00 46.19 120 ALA A C 1
ATOM 907 O O . ALA A 1 120 ? -19.345 7.582 20.569 1.00 46.19 120 ALA A O 1
ATOM 908 N N . GLU A 1 121 ? -20.594 6.181 21.818 1.00 44.53 121 GLU A N 1
ATOM 909 C CA . GLU A 1 121 ? -21.915 6.796 21.659 1.00 44.53 121 GLU A CA 1
ATOM 910 C C . GLU A 1 121 ? -22.017 8.084 22.508 1.00 44.53 121 GLU A C 1
ATOM 912 O O . GLU A 1 121 ? -21.407 8.138 23.581 1.00 44.53 121 GLU A O 1
ATOM 917 N N . PRO A 1 122 ? -22.791 9.101 22.087 1.00 61.66 122 PRO A N 1
ATOM 918 C CA . PRO A 1 122 ? -23.429 10.052 22.996 1.00 61.66 122 PRO A CA 1
ATOM 919 C C . PRO A 1 122 ? -24.862 9.642 23.376 1.00 61.66 122 PRO A C 1
ATOM 921 O O . PRO A 1 122 ? -25.599 9.138 22.496 1.00 61.66 122 PRO A O 1
#

Radius of gyration: 14.95 Å; chains: 1; bounding box: 44×31×41 Å

Foldseek 3Di:
DVVQVLVCVVCVVVQVVCCVVVVFHWGWDDDDPEIWIWTDDPQQKIKTKAQDPRGHDSDPVPGQKIKMFIFHPNNPNPPPNNPGDGPFIAMDRDPVVRVVVRQVVCVVVVVDPPVPPPDDDD

Secondary structure (DSSP, 8-state):
-HHHHHHHHHTHHHHHHHHHHH-S-EEEEEETTEEEEEEEPTTSEEEEEESSSSS--S-GGG---EEEEEEE-TTS---TTS-PPPSEEEEESSHHHHHHHHHHHHHHTT----TT-S----